Protein AF-A0A317Z4E7-F1 (afdb_monomer_lite)

Foldseek 3Di:
DVVLVVLQVVLCVVQVVVLVVLVVVLVVVLVVLVCVLCVLVVVLVVVVVVCVVVVVDPVVVSVVSVVVSVVVSLCSQLQPNQLLVVLSVQLSVCCSPVVDRRDPVSSCVCVDPPNRVVSSVVSVVVVVVVVVVVVVVVVVVVVVVVVCCVVVPD

Sequence (154 aa):
MFTFTKLFWHNTQNQKARLFGIAFIGFAILLLLTILAMSPYNLLLQVWQMSMLTGQQNLTTLILMMVGAILLTIFLFAMLIFPFFVGVISAIHHSILNTTKARWKDLFRAFKKGVWGKTVILGILTLLFIVVTAIIYALVNAGMTFLIQQIFNW

Structure (mmCIF, N/CA/C/O backbone):
data_AF-A0A317Z4E7-F1
#
_entry.id   AF-A0A317Z4E7-F1
#
loop_
_atom_site.group_PDB
_atom_site.id
_atom_site.type_symbol
_atom_site.label_atom_id
_atom_site.label_alt_id
_atom_site.label_comp_id
_atom_site.label_asym_id
_atom_site.label_entity_id
_atom_site.label_seq_id
_atom_site.pdbx_PDB_ins_code
_atom_site.Cartn_x
_atom_site.Cartn_y
_atom_site.Cartn_z
_atom_site.occupancy
_atom_site.B_iso_or_equiv
_atom_site.auth_seq_id
_atom_site.auth_comp_id
_atom_site.auth_asym_id
_atom_site.auth_atom_id
_atom_site.pdbx_PDB_model_num
ATOM 1 N N . MET A 1 1 ? -3.468 -13.989 26.142 1.00 51.12 1 MET A N 1
ATOM 2 C CA . MET A 1 1 ? -4.271 -14.172 24.907 1.00 51.12 1 MET A CA 1
ATOM 3 C C . MET A 1 1 ? -5.733 -14.514 25.206 1.00 51.12 1 MET A C 1
ATOM 5 O O . MET A 1 1 ? -6.594 -13.798 24.720 1.00 51.12 1 MET A O 1
ATOM 9 N N . PHE A 1 2 ? -6.035 -15.499 26.062 1.00 59.84 2 PHE A N 1
ATOM 10 C CA . PHE A 1 2 ? -7.416 -15.912 26.393 1.00 59.84 2 PHE A CA 1
ATOM 11 C C . PHE A 1 2 ? -8.343 -14.815 26.946 1.00 59.84 2 PHE A C 1
ATOM 13 O O . PHE A 1 2 ? -9.538 -14.820 26.658 1.00 59.84 2 PHE A O 1
ATOM 20 N N . THR A 1 3 ? -7.817 -13.842 27.692 1.00 64.19 3 THR A N 1
ATOM 21 C CA . THR A 1 3 ? -8.587 -12.692 28.198 1.00 64.19 3 THR A CA 1
ATOM 22 C C . THR A 1 3 ? -9.126 -11.820 27.070 1.00 64.19 3 THR A C 1
ATOM 24 O O . THR A 1 3 ? -10.283 -11.417 27.114 1.00 64.19 3 THR A O 1
ATOM 27 N N . PHE A 1 4 ? -8.321 -11.584 26.032 1.00 62.06 4 PHE A N 1
ATOM 28 C CA . PHE A 1 4 ? -8.710 -10.776 24.877 1.00 62.06 4 PHE A CA 1
ATOM 29 C C . PHE A 1 4 ? -9.760 -11.490 24.029 1.00 62.06 4 PHE A C 1
ATOM 31 O O . PHE A 1 4 ? -10.743 -10.877 23.638 1.00 62.06 4 PHE A O 1
ATOM 38 N N . THR A 1 5 ? -9.602 -12.797 23.805 1.00 68.38 5 THR A N 1
ATOM 39 C CA . THR A 1 5 ? -10.571 -13.610 23.056 1.00 68.38 5 THR A CA 1
ATOM 40 C C . THR A 1 5 ? -11.910 -13.706 23.787 1.00 68.38 5 THR A C 1
ATOM 42 O O . THR A 1 5 ? -12.967 -13.597 23.168 1.00 68.38 5 THR A O 1
ATOM 45 N N . LYS A 1 6 ? -11.881 -13.842 25.120 1.00 69.88 6 LYS A N 1
ATOM 46 C CA . LYS A 1 6 ? -13.084 -13.870 25.962 1.00 69.88 6 LYS A CA 1
ATOM 47 C C . LYS A 1 6 ? -13.791 -12.510 25.993 1.00 69.88 6 LYS A C 1
ATOM 49 O O . LYS A 1 6 ? -15.004 -12.460 25.809 1.00 69.88 6 LYS A O 1
ATOM 54 N N . LEU A 1 7 ? -13.040 -11.417 26.159 1.00 64.19 7 LEU A N 1
ATOM 55 C CA . LEU A 1 7 ? -13.557 -10.043 26.083 1.00 64.19 7 LEU A CA 1
ATOM 56 C C . LEU A 1 7 ? -14.118 -9.726 24.696 1.00 64.19 7 LEU A C 1
ATOM 58 O O . LEU A 1 7 ? -15.206 -9.170 24.590 1.00 64.19 7 LEU A O 1
ATOM 62 N N . PHE A 1 8 ? -13.417 -10.137 23.639 1.00 68.12 8 PHE A N 1
ATOM 63 C CA . PHE A 1 8 ? -13.872 -10.008 22.262 1.00 68.12 8 PHE A CA 1
ATOM 64 C C . PHE A 1 8 ? -15.214 -10.699 22.076 1.00 68.12 8 PHE A C 1
ATOM 66 O O . PHE A 1 8 ? -16.156 -10.046 21.649 1.00 68.12 8 PHE A O 1
ATOM 73 N N . TRP A 1 9 ? -15.341 -11.973 22.449 1.00 67.56 9 TRP A N 1
ATOM 74 C CA . TRP A 1 9 ? -16.579 -12.733 22.273 1.00 67.56 9 TRP A CA 1
ATOM 75 C C . TRP A 1 9 ? -17.760 -12.129 23.042 1.00 67.56 9 TRP A C 1
ATOM 77 O O . TRP A 1 9 ? -18.849 -11.973 22.491 1.00 67.56 9 TRP A O 1
ATOM 87 N N . HIS A 1 10 ? -17.530 -11.732 24.295 1.00 68.56 10 HIS A N 1
ATOM 88 C CA . HIS A 1 10 ? -18.578 -11.194 25.159 1.00 68.56 10 HIS A CA 1
ATOM 89 C C . HIS A 1 10 ? -19.036 -9.792 24.719 1.00 68.56 10 HIS A C 1
ATOM 91 O O . HIS A 1 10 ? -20.234 -9.530 24.611 1.00 68.56 10 HIS A O 1
ATOM 97 N N . ASN A 1 11 ? -18.097 -8.903 24.375 1.00 67.56 11 ASN A N 1
ATOM 98 C CA . ASN A 1 11 ? -18.419 -7.530 23.977 1.00 67.56 11 ASN A CA 1
ATOM 99 C C . ASN A 1 11 ? -18.881 -7.419 22.519 1.00 67.56 11 ASN A C 1
ATOM 101 O O . ASN A 1 11 ? -19.730 -6.578 22.210 1.00 67.56 11 ASN A O 1
ATOM 105 N N . THR A 1 12 ? -18.385 -8.275 21.617 1.00 62.12 12 THR A N 1
ATOM 106 C CA . THR A 1 12 ? -18.899 -8.317 20.240 1.00 62.12 12 THR A CA 1
ATOM 107 C C . THR A 1 12 ? -20.329 -8.826 20.203 1.00 62.12 12 THR A C 1
ATOM 109 O O . THR A 1 12 ? -21.100 -8.278 19.424 1.00 62.12 12 THR A O 1
ATOM 112 N N . GLN A 1 13 ? -20.731 -9.783 21.054 1.00 63.69 13 GLN A N 1
ATOM 113 C CA . GLN A 1 13 ? -22.100 -10.316 21.073 1.00 63.69 13 GLN A CA 1
ATOM 114 C C . GLN A 1 13 ? -23.180 -9.239 21.218 1.00 63.69 13 GLN A C 1
ATOM 116 O O . GLN A 1 13 ? -24.149 -9.257 20.460 1.00 63.69 13 GLN A O 1
ATOM 121 N N . ASN A 1 14 ? -22.971 -8.255 22.091 1.00 67.06 14 ASN A N 1
ATOM 122 C CA . ASN A 1 14 ? -23.933 -7.173 22.318 1.00 67.06 14 ASN A CA 1
ATOM 123 C C . ASN A 1 14 ? -23.859 -6.037 21.281 1.00 67.06 14 ASN A C 1
ATOM 125 O O . ASN A 1 14 ? -24.733 -5.172 21.252 1.00 67.06 14 ASN A O 1
ATOM 129 N N . GLN A 1 15 ? -22.830 -6.006 20.426 1.00 68.31 15 GLN A N 1
ATOM 130 C CA . GLN A 1 15 ? -22.609 -4.928 19.451 1.00 68.31 15 GLN A CA 1
ATOM 131 C C . GLN A 1 15 ? -22.380 -5.424 18.011 1.00 68.31 15 GLN A C 1
ATOM 133 O O . GLN A 1 15 ? -21.968 -4.630 17.160 1.00 68.31 15 GLN A O 1
ATOM 138 N N . LYS A 1 16 ? -22.693 -6.699 17.711 1.00 70.75 16 LYS A N 1
ATOM 139 C CA . LYS A 1 16 ? -22.406 -7.363 16.422 1.00 70.75 16 LYS A CA 1
ATOM 140 C C . LYS A 1 16 ? -22.830 -6.519 15.224 1.00 70.75 16 LYS A C 1
ATOM 142 O O . LYS A 1 16 ? -22.011 -6.249 14.358 1.00 70.75 16 LYS A O 1
ATOM 147 N N . ALA A 1 17 ? -24.074 -6.038 15.213 1.00 71.62 17 ALA A N 1
ATOM 148 C CA . ALA A 1 17 ? -24.619 -5.278 14.088 1.00 71.62 17 ALA A CA 1
ATOM 149 C C . ALA A 1 17 ? -23.888 -3.944 13.840 1.00 71.62 17 ALA A C 1
ATOM 151 O O . ALA A 1 17 ? -23.656 -3.566 12.695 1.00 71.62 17 ALA A O 1
ATOM 152 N N . ARG A 1 18 ? -23.479 -3.231 14.900 1.00 71.75 18 ARG A N 1
ATOM 153 C CA . ARG A 1 18 ? -22.761 -1.951 14.761 1.00 71.75 18 ARG A CA 1
ATOM 154 C C . ARG A 1 18 ? -21.309 -2.145 14.351 1.00 71.75 18 ARG A C 1
ATOM 156 O O . ARG A 1 18 ? -20.823 -1.396 13.513 1.00 71.75 18 ARG A O 1
ATOM 163 N N . LEU A 1 19 ? -20.636 -3.145 14.918 1.00 75.69 19 LEU A N 1
ATOM 164 C CA . LEU A 1 19 ? -19.270 -3.498 14.530 1.00 75.69 19 LEU A CA 1
ATOM 165 C C . LEU A 1 19 ? -19.216 -3.979 13.084 1.00 75.69 19 LEU A C 1
ATOM 167 O O . LEU A 1 19 ? -18.353 -3.540 12.329 1.00 75.69 19 LEU A O 1
ATOM 171 N N . PHE A 1 20 ? -20.185 -4.805 12.688 1.00 77.94 20 PHE A N 1
ATOM 172 C CA . PHE A 1 20 ? -20.340 -5.246 11.311 1.00 77.94 20 PHE A CA 1
ATOM 173 C C . PHE A 1 20 ? -20.612 -4.065 10.376 1.00 77.94 20 PHE A C 1
ATOM 175 O O . PHE A 1 20 ? -19.952 -3.944 9.353 1.00 77.94 20 PHE A O 1
ATOM 182 N N . GLY A 1 21 ? -21.499 -3.137 10.753 1.00 79.19 21 GLY A N 1
ATOM 183 C CA . GLY A 1 21 ? -21.753 -1.923 9.975 1.00 79.19 21 GLY A CA 1
ATOM 184 C C . GLY A 1 21 ? -20.506 -1.053 9.790 1.00 79.19 21 GLY A C 1
ATOM 185 O O . GLY A 1 21 ? -20.229 -0.609 8.679 1.00 79.19 21 GLY A O 1
ATOM 186 N N . ILE A 1 22 ? -19.724 -0.832 10.852 1.00 79.00 22 ILE A N 1
ATOM 187 C CA . ILE A 1 22 ? -18.479 -0.047 10.791 1.00 79.00 22 ILE A CA 1
ATOM 188 C C . ILE A 1 22 ? -17.433 -0.739 9.916 1.00 79.00 22 ILE A C 1
ATOM 190 O O . ILE A 1 22 ? -16.791 -0.072 9.108 1.00 79.00 22 ILE A O 1
ATOM 194 N N . ALA A 1 23 ? -17.281 -2.058 10.040 1.00 81.50 23 ALA A N 1
ATOM 195 C CA . ALA A 1 23 ? -16.372 -2.829 9.201 1.00 81.50 23 ALA A CA 1
ATOM 196 C C . ALA A 1 23 ? -16.816 -2.824 7.731 1.00 81.50 23 ALA A C 1
ATOM 198 O O . ALA A 1 23 ? -15.986 -2.632 6.852 1.00 81.50 23 ALA A O 1
ATOM 199 N N . PHE A 1 24 ? -18.115 -2.968 7.463 1.00 83.50 24 PHE A N 1
ATOM 200 C CA . PHE A 1 24 ? -18.665 -2.994 6.110 1.00 83.50 24 PHE A CA 1
ATOM 201 C C . PHE A 1 24 ? -18.547 -1.638 5.410 1.00 83.50 24 PHE A C 1
ATOM 203 O O . PHE A 1 24 ? -18.076 -1.562 4.281 1.00 83.50 24 PHE A O 1
ATOM 210 N N . ILE A 1 25 ? -18.903 -0.548 6.092 1.00 84.38 25 ILE A N 1
ATOM 211 C CA . ILE A 1 25 ? -18.735 0.809 5.553 1.00 84.38 25 ILE A CA 1
ATOM 212 C C . ILE A 1 25 ? -17.250 1.152 5.423 1.00 84.38 25 ILE A C 1
ATOM 214 O O . ILE A 1 25 ? -16.841 1.732 4.421 1.00 84.38 25 ILE A O 1
ATOM 218 N N . GLY A 1 26 ? -16.432 0.753 6.400 1.00 84.06 26 GLY A N 1
ATOM 219 C CA . GLY A 1 26 ? -14.983 0.897 6.329 1.00 84.06 26 GLY A CA 1
ATOM 220 C C . GLY A 1 26 ? -14.399 0.191 5.106 1.00 84.06 26 GLY A C 1
ATOM 221 O O . GLY A 1 26 ? -13.628 0.787 4.360 1.00 84.06 26 GLY A O 1
ATOM 222 N N . PHE A 1 27 ? -14.832 -1.045 4.860 1.00 86.19 27 PHE A N 1
ATOM 223 C CA . PHE A 1 27 ? -14.471 -1.826 3.683 1.00 86.19 27 PHE A CA 1
ATOM 224 C C . PHE A 1 27 ? -14.939 -1.160 2.387 1.00 86.19 27 PHE A C 1
ATOM 226 O O . PHE A 1 27 ? -14.137 -1.011 1.475 1.00 86.19 27 PHE A O 1
ATOM 233 N N . ALA A 1 28 ? -16.191 -0.702 2.311 1.00 87.94 28 ALA A N 1
ATOM 234 C CA . ALA A 1 28 ? -16.720 -0.027 1.127 1.00 87.94 28 ALA A CA 1
ATOM 235 C C . ALA A 1 28 ? -15.922 1.242 0.782 1.00 87.94 28 ALA A C 1
ATOM 237 O O . ALA A 1 28 ? -15.577 1.459 -0.378 1.00 87.94 28 ALA A O 1
ATOM 238 N N . ILE A 1 29 ? -15.570 2.055 1.783 1.00 88.12 29 ILE A N 1
ATOM 239 C CA . ILE A 1 29 ? -14.760 3.263 1.580 1.00 88.12 29 ILE A CA 1
ATOM 240 C C . ILE A 1 29 ? -13.341 2.899 1.134 1.00 88.12 29 ILE A C 1
ATOM 242 O O . ILE A 1 29 ? -12.832 3.492 0.186 1.00 88.12 29 ILE A O 1
ATOM 246 N N . LEU A 1 30 ? -12.707 1.908 1.768 1.00 87.50 30 LEU A N 1
ATOM 247 C CA . LEU A 1 30 ? -11.383 1.434 1.356 1.00 87.50 30 LEU A CA 1
ATOM 248 C C . LEU A 1 30 ? -11.403 0.882 -0.073 1.00 87.50 30 LEU A C 1
ATOM 250 O O . LEU A 1 30 ? -10.509 1.192 -0.855 1.00 87.50 30 LEU A O 1
ATOM 254 N N . LEU A 1 31 ? -12.436 0.126 -0.440 1.00 87.69 31 LEU A N 1
ATOM 255 C CA . LEU A 1 31 ? -12.625 -0.402 -1.787 1.00 87.69 31 LEU A CA 1
ATOM 256 C C . LEU A 1 31 ? -12.739 0.736 -2.809 1.00 87.69 31 LEU A C 1
ATOM 258 O O . LEU A 1 31 ? -12.012 0.731 -3.799 1.00 87.69 31 LEU A O 1
ATOM 262 N N . LEU A 1 32 ? -13.564 1.753 -2.540 1.00 89.50 32 LEU A N 1
ATOM 263 C CA . LEU A 1 32 ? -13.683 2.931 -3.405 1.00 89.50 32 LEU A CA 1
ATOM 264 C C . LEU A 1 32 ? -12.354 3.682 -3.548 1.00 89.50 32 LEU A C 1
ATOM 266 O O . LEU A 1 32 ? -11.962 4.017 -4.663 1.00 89.50 32 LEU A O 1
ATOM 270 N N . LEU A 1 33 ? -11.628 3.902 -2.449 1.00 87.50 33 LEU A N 1
ATOM 271 C CA . LEU A 1 33 ? -10.315 4.553 -2.490 1.00 87.50 33 LEU A CA 1
ATOM 272 C C . LEU A 1 33 ? -9.291 3.737 -3.290 1.00 87.50 33 LEU A C 1
ATOM 274 O O . LEU A 1 33 ? -8.463 4.312 -3.992 1.00 87.50 33 LEU A O 1
ATOM 278 N N . THR A 1 34 ? -9.369 2.407 -3.223 1.00 85.50 34 THR A N 1
ATOM 279 C CA . THR A 1 34 ? -8.486 1.509 -3.978 1.00 85.50 34 THR A CA 1
ATOM 280 C C . THR A 1 34 ? -8.810 1.551 -5.471 1.00 85.50 34 THR A C 1
ATOM 282 O O . THR A 1 34 ? -7.901 1.663 -6.288 1.00 85.50 34 THR A O 1
ATOM 285 N N . ILE A 1 35 ? -10.095 1.545 -5.844 1.00 87.56 35 ILE A N 1
ATOM 286 C CA . ILE A 1 35 ? -10.529 1.719 -7.240 1.00 87.56 35 ILE A CA 1
ATOM 287 C C . ILE A 1 35 ? -10.052 3.069 -7.781 1.00 87.56 35 ILE A C 1
ATOM 289 O O . ILE A 1 35 ? -9.487 3.129 -8.872 1.00 87.56 35 ILE A O 1
ATOM 293 N N . LEU A 1 36 ? -10.225 4.146 -7.010 1.00 87.00 36 LEU A N 1
ATOM 294 C CA . LEU A 1 36 ? -9.756 5.478 -7.394 1.00 87.00 36 LEU A CA 1
ATOM 295 C C . LEU A 1 36 ? -8.238 5.504 -7.597 1.00 87.00 36 LEU A C 1
ATOM 297 O O . LEU A 1 36 ? -7.771 6.037 -8.603 1.00 87.00 36 LEU A O 1
ATOM 301 N N . ALA A 1 37 ? -7.473 4.875 -6.703 1.00 85.50 37 ALA A N 1
ATOM 302 C CA . ALA A 1 37 ? -6.021 4.779 -6.819 1.00 85.50 37 ALA A CA 1
ATOM 303 C C . ALA A 1 37 ? -5.554 3.953 -8.036 1.00 85.50 37 ALA A C 1
ATOM 305 O O . ALA A 1 37 ? -4.484 4.233 -8.576 1.00 85.50 37 ALA A O 1
ATOM 306 N N . MET A 1 38 ? -6.355 2.978 -8.485 1.00 85.94 38 MET A N 1
ATOM 307 C CA . MET A 1 38 ? -6.071 2.141 -9.660 1.00 85.94 38 MET A CA 1
ATOM 308 C C . MET A 1 38 ? -6.562 2.740 -10.985 1.00 85.94 38 MET A C 1
ATOM 310 O O . MET A 1 38 ? -6.052 2.385 -12.047 1.00 85.94 38 MET A O 1
ATOM 314 N N . SER A 1 39 ? -7.522 3.667 -10.942 1.00 86.19 39 SER A N 1
ATOM 315 C CA . SER A 1 39 ? -8.077 4.318 -12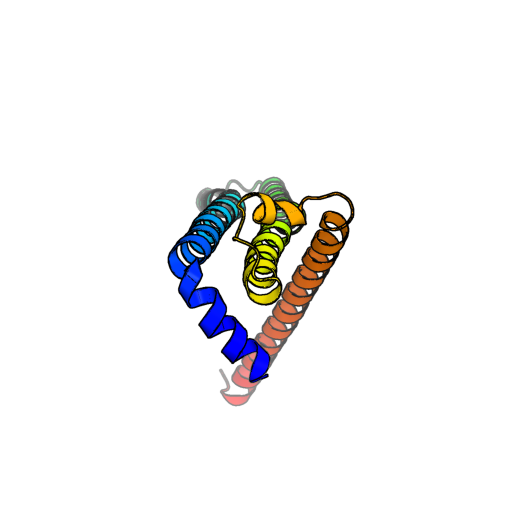.134 1.00 86.19 39 SER A CA 1
ATOM 316 C C . SER A 1 39 ? -7.032 4.904 -13.103 1.00 86.19 39 SER A C 1
ATOM 318 O O . SER A 1 39 ? -7.159 4.626 -14.301 1.00 86.19 39 SER A O 1
ATOM 320 N N . PRO A 1 40 ? -5.967 5.616 -12.664 1.00 84.38 40 PRO A N 1
ATOM 321 C CA . PRO A 1 40 ? -4.969 6.132 -13.597 1.00 84.38 40 PRO A CA 1
ATOM 322 C C . PRO A 1 40 ? -4.181 5.020 -14.299 1.00 84.38 40 PRO A C 1
ATOM 324 O O . PRO A 1 40 ? -3.844 5.177 -15.468 1.00 84.38 40 PRO A O 1
ATOM 327 N N . TYR A 1 41 ? -3.927 3.877 -13.651 1.00 84.25 41 TYR A N 1
ATOM 328 C CA . TYR A 1 41 ? -3.178 2.782 -14.280 1.00 84.25 41 TYR A CA 1
ATOM 329 C C . TYR A 1 41 ? -3.944 2.130 -15.421 1.00 84.25 41 TYR A C 1
ATOM 331 O O . TYR A 1 41 ? -3.348 1.831 -16.448 1.00 84.25 41 TYR A O 1
ATOM 339 N N . ASN A 1 42 ? -5.257 1.943 -15.277 1.00 85.06 42 ASN A N 1
ATOM 340 C CA . ASN A 1 42 ? -6.068 1.367 -16.350 1.00 85.06 42 ASN A CA 1
ATOM 341 C C . ASN A 1 42 ? -6.049 2.250 -17.602 1.00 85.06 42 ASN A C 1
ATOM 343 O O . ASN A 1 42 ? -5.886 1.744 -18.710 1.00 85.06 42 ASN A O 1
ATOM 347 N N . LEU A 1 43 ? -6.159 3.569 -17.420 1.00 84.75 43 LEU A N 1
ATOM 348 C CA . LEU A 1 43 ? -6.059 4.526 -18.520 1.00 84.75 43 LEU A CA 1
ATOM 349 C C . LEU A 1 43 ? -4.657 4.519 -19.133 1.00 84.75 43 LEU A C 1
ATOM 351 O O . LEU A 1 43 ? -4.519 4.466 -20.351 1.00 84.75 43 LEU A O 1
ATOM 355 N N . LEU A 1 44 ? -3.610 4.511 -18.308 1.00 84.75 44 LEU A N 1
ATOM 356 C CA . LEU A 1 44 ? -2.238 4.516 -18.805 1.00 84.75 44 LEU A CA 1
ATOM 357 C C . LEU A 1 44 ? -1.873 3.236 -19.542 1.00 84.75 44 LEU A C 1
ATOM 359 O O . LEU A 1 44 ? -1.249 3.325 -20.591 1.00 84.75 44 LEU A O 1
ATOM 363 N N . LEU A 1 45 ? -2.299 2.069 -19.064 1.00 85.44 45 LEU A N 1
ATOM 364 C CA . LEU A 1 45 ? -2.088 0.804 -19.766 1.00 85.44 45 LEU A CA 1
ATOM 365 C C . LEU A 1 45 ? -2.738 0.815 -21.154 1.00 85.44 45 LEU A C 1
ATOM 367 O O . LEU A 1 45 ? -2.118 0.355 -22.109 1.00 85.44 45 LEU A O 1
ATOM 371 N N . GLN A 1 46 ? -3.937 1.389 -21.292 1.00 84.88 46 GLN A N 1
ATOM 372 C CA . GLN A 1 46 ? -4.583 1.549 -22.598 1.00 84.88 46 GLN A CA 1
ATOM 373 C C . GLN A 1 46 ? -3.799 2.500 -23.510 1.00 84.88 46 GLN A C 1
ATOM 375 O O . GLN A 1 46 ? -3.565 2.179 -24.672 1.00 84.88 46 GLN A O 1
ATOM 380 N N . VAL A 1 47 ? -3.336 3.642 -22.991 1.00 84.44 47 VAL A N 1
ATOM 381 C CA . VAL A 1 47 ? -2.523 4.594 -23.769 1.00 84.44 47 VAL A CA 1
ATOM 382 C C . VAL A 1 47 ? -1.184 3.965 -24.179 1.00 84.44 47 VAL A C 1
ATOM 384 O O . VAL A 1 47 ? -0.752 4.139 -25.316 1.00 84.44 47 VAL A O 1
ATOM 387 N N . TRP A 1 48 ? -0.567 3.163 -23.308 1.00 82.81 48 TRP A N 1
ATOM 388 C CA . TRP A 1 48 ? 0.631 2.382 -23.619 1.00 82.81 48 TRP A CA 1
ATOM 389 C C . TRP A 1 48 ? 0.378 1.374 -24.740 1.00 82.81 48 TRP A C 1
ATOM 391 O O . TRP A 1 48 ? 1.123 1.358 -25.718 1.00 82.81 48 TRP A O 1
ATOM 401 N N . GLN A 1 49 ? -0.691 0.582 -24.650 1.00 84.50 49 GLN A N 1
ATOM 402 C CA . GLN A 1 49 ? -1.066 -0.368 -25.701 1.00 84.50 49 GLN A CA 1
ATOM 403 C C . GLN A 1 49 ? -1.289 0.340 -27.040 1.00 84.50 49 GLN A C 1
ATOM 405 O O . GLN A 1 49 ? -0.722 -0.065 -28.050 1.00 84.50 49 GLN A O 1
ATOM 410 N N . MET A 1 50 ? -2.035 1.446 -27.040 1.00 84.19 50 MET A N 1
ATOM 411 C CA . MET A 1 50 ? -2.275 2.235 -28.247 1.00 84.19 50 MET A CA 1
ATOM 412 C C . MET A 1 50 ? -0.981 2.808 -28.827 1.00 84.19 50 MET A C 1
ATOM 414 O O . MET A 1 50 ? -0.778 2.728 -30.033 1.00 84.19 50 MET A O 1
ATOM 418 N N . SER A 1 51 ? -0.076 3.318 -27.989 1.00 82.38 51 SER A N 1
ATOM 419 C CA . SER A 1 51 ? 1.206 3.871 -28.445 1.00 82.38 51 SER A CA 1
ATOM 420 C C . SER A 1 51 ? 2.129 2.828 -29.084 1.00 82.38 51 SER A C 1
ATOM 422 O O . SER A 1 51 ? 2.833 3.134 -30.045 1.00 82.38 51 SER A O 1
ATOM 424 N N . MET A 1 52 ? 2.088 1.585 -28.593 1.00 80.94 52 MET A N 1
ATOM 425 C CA . MET A 1 52 ? 2.838 0.466 -29.166 1.00 80.94 52 MET A CA 1
ATOM 426 C C . MET A 1 52 ? 2.253 0.023 -30.512 1.00 80.94 52 MET A C 1
ATOM 428 O O . MET A 1 52 ? 3.002 -0.343 -31.412 1.00 80.94 52 MET A O 1
ATOM 432 N N . LEU A 1 53 ? 0.925 0.079 -30.664 1.00 83.00 53 LEU A N 1
ATOM 433 C CA . LEU A 1 53 ? 0.224 -0.330 -31.884 1.00 83.00 53 LEU A CA 1
ATOM 434 C C . L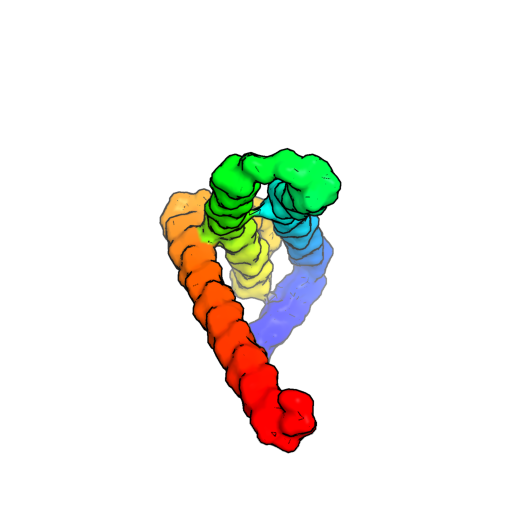EU A 1 53 ? 0.301 0.713 -33.007 1.00 83.00 53 LEU A C 1
ATOM 436 O O . LEU A 1 53 ? 0.378 0.342 -34.175 1.00 83.00 53 LEU A O 1
ATOM 440 N N . THR A 1 54 ? 0.274 2.008 -32.684 1.00 81.19 54 THR A N 1
ATOM 441 C CA . THR A 1 54 ? 0.273 3.090 -33.687 1.00 81.19 54 THR A CA 1
ATOM 442 C C . THR A 1 54 ? 1.670 3.586 -34.054 1.00 81.19 54 THR A C 1
ATOM 444 O O . THR A 1 54 ? 1.807 4.397 -34.968 1.00 81.19 54 THR A O 1
ATOM 447 N N . GLY A 1 55 ? 2.713 3.144 -33.341 1.00 72.81 55 GLY A N 1
ATOM 448 C CA . GLY A 1 55 ? 4.096 3.582 -33.556 1.00 72.81 55 GLY A CA 1
ATOM 449 C C . GLY A 1 55 ? 4.342 5.062 -33.236 1.00 72.81 55 GLY A C 1
ATOM 450 O O . GLY A 1 55 ? 5.440 5.568 -33.470 1.00 72.81 55 GLY A O 1
ATOM 451 N N . GLN A 1 56 ? 3.347 5.771 -32.692 1.00 66.56 56 GLN A N 1
ATOM 452 C CA . GLN A 1 56 ? 3.437 7.187 -32.355 1.00 66.56 56 GLN A CA 1
ATOM 453 C C . GLN A 1 56 ? 4.198 7.333 -31.028 1.00 66.56 56 GLN A C 1
ATOM 455 O O . GLN A 1 56 ? 3.630 7.434 -29.940 1.00 66.56 56 GLN A O 1
ATOM 460 N N . GLN A 1 57 ? 5.525 7.265 -31.130 1.00 61.91 57 GLN A N 1
ATOM 461 C CA . GLN A 1 57 ? 6.446 7.282 -30.001 1.00 61.91 57 GLN A CA 1
ATOM 462 C C . GLN A 1 57 ? 6.575 8.683 -29.402 1.00 61.91 57 GLN A C 1
ATOM 464 O O . GLN A 1 57 ? 7.470 9.445 -29.754 1.00 61.91 57 GLN A O 1
ATOM 469 N N . ASN A 1 58 ? 5.732 9.001 -28.423 1.00 72.50 58 ASN A N 1
ATOM 470 C CA . ASN A 1 58 ? 6.069 10.028 -27.438 1.00 72.50 58 ASN A CA 1
ATOM 471 C C . ASN A 1 58 ? 6.369 9.363 -26.090 1.00 72.50 58 ASN A C 1
ATOM 473 O O . ASN A 1 58 ? 5.657 9.524 -25.096 1.00 72.50 58 ASN A O 1
ATOM 477 N N . LEU A 1 59 ? 7.434 8.550 -26.095 1.00 74.88 59 LEU A N 1
ATOM 478 C CA . LEU A 1 59 ? 7.880 7.752 -24.948 1.00 74.88 59 LEU A CA 1
ATOM 479 C C . LEU A 1 59 ? 8.127 8.626 -23.712 1.00 74.88 59 LEU A C 1
ATOM 481 O O . LEU A 1 59 ? 7.785 8.231 -22.602 1.00 74.88 59 LEU A O 1
ATOM 485 N N . THR A 1 60 ? 8.633 9.845 -23.902 1.00 79.88 60 THR A N 1
ATOM 486 C CA . THR A 1 60 ? 8.863 10.807 -22.817 1.00 79.88 60 THR A CA 1
ATOM 487 C C . THR A 1 60 ? 7.572 11.157 -22.075 1.00 79.88 60 THR A C 1
ATOM 489 O O . THR A 1 60 ? 7.542 11.142 -20.845 1.00 79.88 60 THR A O 1
ATOM 492 N N . THR A 1 61 ? 6.482 11.426 -22.800 1.00 81.44 61 THR A N 1
ATOM 493 C CA . THR A 1 61 ? 5.180 11.746 -22.198 1.00 81.44 61 THR A CA 1
ATOM 494 C C . THR A 1 61 ? 4.593 10.537 -21.475 1.00 81.44 61 THR A C 1
ATOM 496 O O . THR A 1 61 ? 4.110 10.674 -20.355 1.00 81.44 61 THR A O 1
ATOM 499 N N . LEU A 1 62 ? 4.695 9.343 -22.064 1.00 81.81 62 LEU A N 1
ATOM 500 C CA . LEU A 1 62 ? 4.231 8.092 -21.453 1.00 81.81 62 LEU A CA 1
ATOM 501 C C . LEU A 1 62 ? 4.953 7.777 -20.140 1.00 81.81 62 LEU A C 1
ATOM 503 O O . LEU A 1 62 ? 4.314 7.420 -19.148 1.00 81.81 62 LEU A O 1
ATOM 507 N N . ILE A 1 63 ? 6.277 7.943 -20.118 1.00 83.31 63 ILE A N 1
ATOM 508 C CA . ILE A 1 63 ? 7.093 7.748 -18.916 1.00 83.31 63 ILE A CA 1
ATOM 509 C C . ILE A 1 63 ? 6.707 8.775 -17.847 1.00 83.31 63 ILE A C 1
ATOM 511 O O . ILE A 1 63 ? 6.467 8.393 -16.702 1.00 83.31 63 ILE A O 1
ATOM 515 N N . LEU A 1 64 ? 6.577 10.058 -18.205 1.00 85.69 64 LEU A N 1
ATOM 516 C CA . LEU A 1 64 ? 6.157 11.107 -17.267 1.00 85.69 64 LEU A CA 1
ATOM 517 C C . LEU A 1 64 ? 4.775 10.831 -16.668 1.00 85.69 64 LEU A C 1
ATOM 519 O O . LEU A 1 64 ? 4.588 10.979 -15.461 1.00 85.69 64 LEU A O 1
ATOM 523 N N . MET A 1 65 ? 3.817 10.389 -17.484 1.00 85.50 65 MET A N 1
ATOM 524 C CA . MET A 1 65 ? 2.480 10.043 -17.010 1.00 85.50 65 MET A CA 1
ATOM 525 C C . MET A 1 65 ? 2.496 8.828 -16.069 1.00 85.50 65 MET A C 1
ATOM 527 O O . MET A 1 65 ? 1.802 8.844 -15.053 1.00 85.50 65 MET A O 1
ATOM 531 N N . MET A 1 66 ? 3.323 7.813 -16.346 1.00 84.88 66 MET A N 1
ATOM 532 C CA . MET A 1 66 ? 3.513 6.663 -15.450 1.00 84.88 66 MET A CA 1
ATOM 533 C C . MET A 1 66 ? 4.129 7.067 -14.113 1.00 84.88 66 MET A C 1
ATOM 535 O O . MET A 1 66 ? 3.627 6.669 -13.063 1.00 84.88 66 MET A O 1
ATOM 539 N N . VAL A 1 67 ? 5.177 7.893 -14.132 1.00 86.38 67 VAL A N 1
ATOM 540 C CA . VAL A 1 67 ? 5.791 8.422 -12.906 1.00 86.38 67 VAL A CA 1
ATOM 541 C C . VAL A 1 67 ? 4.770 9.236 -12.109 1.00 86.38 67 VAL A C 1
ATOM 543 O O . VAL A 1 67 ? 4.647 9.051 -10.898 1.00 86.38 67 VAL A O 1
ATOM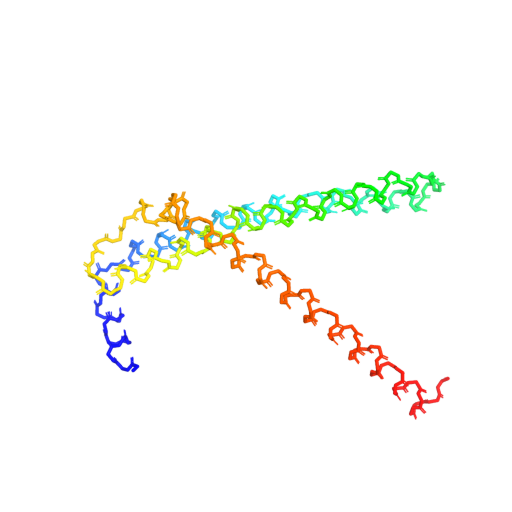 546 N N . GLY A 1 68 ? 3.987 10.084 -12.782 1.00 85.25 68 GLY A N 1
ATOM 547 C CA . GLY A 1 68 ? 2.914 10.859 -12.164 1.00 85.25 68 GLY A CA 1
ATOM 548 C C . GLY A 1 68 ? 1.851 9.982 -11.499 1.00 85.25 68 GLY A C 1
ATOM 549 O O . GLY A 1 68 ? 1.478 10.239 -10.355 1.00 85.25 68 GLY A O 1
ATOM 550 N N . ALA A 1 69 ? 1.407 8.914 -12.167 1.00 86.56 69 ALA A N 1
ATOM 551 C CA . ALA A 1 69 ? 0.454 7.968 -11.592 1.00 86.56 69 ALA A CA 1
ATOM 552 C C . ALA A 1 69 ? 1.025 7.240 -10.374 1.00 86.56 69 ALA A C 1
ATOM 554 O O . ALA A 1 69 ? 0.356 7.188 -9.347 1.00 86.56 69 ALA A O 1
ATOM 555 N N . ILE A 1 70 ? 2.272 6.763 -10.441 1.00 86.38 70 ILE A N 1
ATOM 556 C CA . ILE A 1 70 ? 2.947 6.103 -9.313 1.00 86.38 70 ILE A CA 1
ATOM 557 C C . ILE A 1 70 ? 3.028 7.031 -8.102 1.00 86.38 70 ILE A C 1
ATOM 559 O O . ILE A 1 70 ? 2.643 6.642 -6.997 1.00 86.38 70 ILE A O 1
ATOM 563 N N . LEU A 1 71 ? 3.471 8.273 -8.305 1.00 86.00 71 LEU A N 1
ATOM 564 C CA . LEU A 1 71 ? 3.542 9.267 -7.237 1.00 86.00 71 LEU A CA 1
ATOM 565 C C . LEU A 1 71 ? 2.163 9.554 -6.641 1.00 86.00 71 LEU A C 1
ATOM 567 O O . LEU A 1 71 ? 2.023 9.591 -5.419 1.00 86.00 71 LEU A O 1
ATOM 571 N N . LEU A 1 72 ? 1.137 9.698 -7.480 1.00 86.62 72 LEU A N 1
ATOM 572 C CA . LEU A 1 72 ? -0.233 9.936 -7.034 1.00 86.62 72 LEU A CA 1
ATOM 573 C C . LEU A 1 72 ? -0.767 8.759 -6.209 1.00 86.62 72 LEU A C 1
ATOM 575 O O . LEU A 1 72 ? -1.351 8.973 -5.148 1.00 86.62 72 LEU A O 1
ATOM 579 N N . THR A 1 73 ? -0.526 7.519 -6.637 1.00 85.81 73 THR A N 1
ATOM 580 C CA . THR A 1 73 ? -0.912 6.316 -5.887 1.00 85.81 73 THR A CA 1
ATOM 581 C C . THR A 1 73 ? -0.220 6.255 -4.533 1.00 85.81 73 THR A C 1
ATOM 583 O O . THR A 1 73 ? -0.879 5.992 -3.529 1.00 85.81 73 THR A O 1
ATOM 586 N N . ILE A 1 74 ? 1.085 6.534 -4.482 1.00 84.81 74 ILE A N 1
ATOM 587 C CA . ILE A 1 74 ? 1.851 6.591 -3.230 1.00 84.81 74 ILE A CA 1
ATOM 588 C C . ILE A 1 74 ? 1.255 7.645 -2.295 1.00 84.81 74 ILE A C 1
ATOM 590 O O . ILE A 1 74 ? 1.054 7.382 -1.109 1.00 84.81 74 ILE A O 1
ATOM 594 N N . PHE A 1 75 ? 0.920 8.818 -2.832 1.00 84.56 75 PHE A N 1
ATOM 595 C CA . PHE A 1 75 ? 0.352 9.915 -2.059 1.00 84.56 75 PHE A CA 1
ATOM 596 C C . PHE A 1 75 ? -1.035 9.565 -1.506 1.00 84.56 75 PHE A C 1
ATOM 598 O O . PHE A 1 75 ? -1.279 9.718 -0.309 1.00 84.56 75 PHE A O 1
ATOM 605 N N . LEU A 1 76 ? -1.923 9.016 -2.343 1.00 86.50 76 LEU A N 1
ATOM 606 C CA . LEU A 1 76 ? -3.240 8.530 -1.922 1.00 86.50 76 LEU A CA 1
ATOM 607 C C . LEU A 1 76 ? -3.123 7.416 -0.879 1.00 86.50 76 LEU A C 1
ATOM 609 O O . LEU A 1 76 ? -3.862 7.408 0.106 1.00 86.50 76 LEU A O 1
ATOM 613 N N . PHE A 1 77 ? -2.183 6.491 -1.057 1.00 84.25 77 PHE A N 1
ATOM 614 C CA . PHE A 1 77 ? -1.978 5.410 -0.107 1.00 84.25 77 PHE A CA 1
ATOM 615 C C . PHE A 1 77 ? -1.530 5.941 1.257 1.00 84.25 77 PHE A C 1
ATOM 617 O O . PHE A 1 77 ? -2.171 5.658 2.272 1.00 84.25 77 PHE A O 1
ATOM 624 N N . ALA A 1 78 ? -0.469 6.749 1.277 1.00 83.00 78 ALA A N 1
ATOM 625 C CA . ALA A 1 78 ? 0.121 7.260 2.506 1.00 83.00 78 ALA A CA 1
ATOM 626 C C . ALA A 1 78 ? -0.809 8.234 3.245 1.00 83.00 78 ALA A C 1
ATOM 628 O O . ALA A 1 78 ? -0.874 8.200 4.473 1.00 83.00 78 ALA A O 1
ATOM 629 N N . MET A 1 79 ? -1.542 9.088 2.521 1.00 81.69 79 MET A N 1
ATOM 630 C CA . MET A 1 79 ? -2.360 10.145 3.126 1.00 81.69 79 MET A CA 1
ATOM 631 C C . MET A 1 79 ? -3.809 9.759 3.417 1.00 81.69 79 MET A C 1
ATOM 633 O O . MET A 1 79 ? -4.403 10.325 4.339 1.00 81.69 79 MET A O 1
ATOM 637 N N . LEU A 1 80 ? -4.391 8.844 2.638 1.00 84.06 80 LEU A N 1
ATOM 638 C CA . LEU A 1 80 ? -5.817 8.516 2.706 1.00 84.06 80 LEU A CA 1
ATOM 639 C C . LEU A 1 80 ? -6.047 7.049 3.054 1.00 84.06 80 LEU A C 1
ATOM 641 O O . LEU A 1 80 ? -6.636 6.775 4.098 1.00 84.06 80 LEU A O 1
ATOM 645 N N . ILE A 1 81 ? -5.571 6.111 2.232 1.00 83.56 81 ILE A N 1
ATOM 646 C CA . ILE A 1 81 ? -5.910 4.682 2.373 1.00 83.56 81 ILE A CA 1
ATOM 647 C C . ILE A 1 81 ? -5.391 4.127 3.701 1.00 83.56 81 ILE A C 1
ATOM 649 O O . ILE A 1 81 ? -6.155 3.554 4.480 1.00 83.56 81 ILE A O 1
ATOM 653 N N . PHE A 1 82 ? -4.105 4.328 3.993 1.00 81.56 82 PHE A N 1
ATOM 654 C CA . PHE A 1 82 ? -3.476 3.763 5.181 1.00 81.56 82 PHE A CA 1
ATOM 655 C C . PHE A 1 82 ? -3.997 4.391 6.490 1.00 81.56 82 PHE A C 1
ATOM 657 O O . PHE A 1 82 ? -4.373 3.642 7.397 1.00 81.56 82 PHE A O 1
ATOM 664 N N . PRO A 1 83 ? -4.139 5.729 6.614 1.00 83.00 83 PRO A N 1
ATOM 665 C CA . PRO A 1 83 ? -4.790 6.329 7.779 1.00 83.00 83 PRO A CA 1
ATOM 666 C C . PRO A 1 83 ? -6.237 5.862 7.966 1.00 83.00 83 PRO A C 1
ATOM 668 O O . PRO A 1 83 ? -6.656 5.616 9.097 1.00 83.00 83 PRO A O 1
ATOM 671 N N . PHE A 1 84 ? -6.995 5.677 6.881 1.00 82.12 84 PHE A N 1
ATOM 672 C CA . PHE A 1 84 ? -8.367 5.178 6.963 1.00 82.12 84 PHE A CA 1
ATOM 673 C C . PHE A 1 84 ? -8.417 3.725 7.459 1.00 82.12 84 PHE A C 1
ATOM 675 O O . PHE A 1 84 ? -9.211 3.402 8.343 1.00 82.12 84 PHE A O 1
ATOM 682 N N . PHE A 1 85 ? -7.514 2.868 6.978 1.00 81.81 85 PHE A N 1
ATOM 683 C CA . PHE A 1 85 ? -7.361 1.494 7.458 1.00 81.81 85 PHE A CA 1
ATOM 684 C C . PHE A 1 85 ? -7.042 1.437 8.960 1.00 81.81 85 PHE A C 1
ATOM 686 O O . PHE A 1 85 ? -7.704 0.721 9.716 1.00 81.81 85 PHE A O 1
ATOM 693 N N . VAL A 1 86 ? -6.096 2.260 9.427 1.00 81.38 86 VAL A N 1
ATOM 694 C CA . VAL A 1 86 ? -5.787 2.383 10.861 1.00 81.38 86 VAL A CA 1
ATOM 695 C C . VAL A 1 86 ? -6.999 2.898 11.648 1.00 81.38 86 VAL A C 1
ATOM 697 O O . VAL A 1 86 ? -7.250 2.432 12.759 1.00 81.38 86 VAL A O 1
ATOM 700 N N . GLY A 1 87 ? -7.785 3.813 11.077 1.00 78.50 87 GLY A N 1
ATOM 701 C CA . GLY A 1 87 ? -9.037 4.304 11.657 1.00 78.50 87 GLY A CA 1
ATOM 702 C C . GLY A 1 87 ? -10.074 3.200 11.873 1.00 78.50 87 GLY A C 1
ATOM 703 O O . GLY A 1 87 ? -10.641 3.100 12.963 1.00 78.50 87 GLY A O 1
ATOM 704 N N . VAL A 1 88 ? -10.267 2.322 10.884 1.00 80.62 88 VAL A N 1
ATOM 705 C CA . VAL A 1 88 ? -11.160 1.152 10.984 1.00 80.62 88 VAL A CA 1
ATOM 706 C C . VAL A 1 88 ? -10.695 0.206 12.094 1.00 80.62 88 VAL A C 1
ATOM 708 O O . VAL A 1 88 ? -11.486 -0.145 12.973 1.00 80.62 88 VAL A O 1
ATOM 711 N N . ILE A 1 89 ? -9.407 -0.152 12.119 1.00 79.56 89 ILE A N 1
ATOM 712 C CA . ILE A 1 89 ? -8.845 -1.032 13.156 1.00 79.56 89 ILE A CA 1
ATOM 713 C C . ILE A 1 89 ? -8.980 -0.401 14.542 1.00 79.56 89 ILE A C 1
ATOM 715 O O . ILE A 1 89 ? -9.378 -1.071 15.493 1.00 79.56 89 ILE A O 1
ATOM 719 N N . SER A 1 90 ? -8.680 0.891 14.671 1.00 77.06 90 SER A N 1
ATOM 720 C CA . SER A 1 90 ? -8.763 1.601 15.945 1.00 77.06 90 SER A CA 1
ATOM 721 C C . SER A 1 90 ? -10.199 1.662 16.468 1.00 77.06 90 SER A C 1
ATOM 723 O O . SER A 1 90 ? -10.420 1.414 17.653 1.00 77.06 90 SER A O 1
ATOM 725 N N . ALA A 1 91 ? -11.185 1.912 15.600 1.00 74.19 91 ALA A N 1
ATOM 726 C CA . ALA A 1 91 ? -12.600 1.914 15.967 1.00 74.19 91 ALA A CA 1
ATOM 727 C C . ALA A 1 91 ? -13.069 0.535 16.471 1.00 74.19 91 ALA A C 1
ATOM 729 O O . ALA A 1 91 ? -13.792 0.443 17.469 1.00 74.19 91 ALA A O 1
ATOM 730 N N . ILE A 1 92 ? -12.608 -0.543 15.832 1.00 74.81 92 ILE A N 1
ATOM 731 C CA . ILE A 1 92 ? -12.882 -1.923 16.254 1.00 74.81 92 ILE A CA 1
ATOM 732 C C . ILE A 1 92 ? -12.191 -2.216 17.595 1.00 74.81 92 ILE A C 1
ATOM 734 O O . ILE A 1 92 ? -12.831 -2.638 18.553 1.00 74.81 92 ILE A O 1
ATOM 738 N N . HIS A 1 93 ? -10.902 -1.912 17.721 1.00 74.00 93 HIS A N 1
ATOM 739 C CA . HIS A 1 93 ? -10.132 -2.156 18.941 1.00 74.00 93 HIS A CA 1
ATOM 740 C C . HIS A 1 93 ? -10.695 -1.396 20.155 1.00 74.00 93 HIS A C 1
ATOM 742 O O . HIS A 1 93 ? -10.829 -1.958 21.242 1.00 74.00 93 HIS A O 1
ATOM 748 N N . HIS A 1 94 ? -11.079 -0.129 19.972 1.00 73.81 94 HIS A N 1
ATOM 749 C CA . HIS A 1 94 ? -11.618 0.711 21.042 1.00 73.81 94 HIS A CA 1
ATOM 750 C C . HIS A 1 94 ? -12.992 0.231 21.525 1.00 73.81 94 HIS A C 1
ATOM 752 O O . HIS A 1 94 ? -13.258 0.263 22.724 1.00 73.81 94 HIS A O 1
ATOM 758 N N . SER A 1 95 ? -13.841 -0.251 20.615 1.00 68.12 95 SER A N 1
ATOM 759 C CA . SER A 1 95 ? -15.163 -0.788 20.961 1.00 68.12 95 SER A CA 1
ATOM 760 C C . SER A 1 95 ? -15.093 -2.156 21.647 1.00 68.12 95 SER A C 1
ATOM 762 O O . SER A 1 95 ? -15.931 -2.451 22.498 1.00 68.12 95 SER A O 1
ATOM 764 N N . ILE A 1 96 ? -14.068 -2.961 21.352 1.00 68.56 96 ILE A N 1
ATOM 765 C CA . ILE A 1 96 ? -13.824 -4.247 22.020 1.00 68.56 96 ILE A CA 1
ATOM 766 C C . ILE A 1 96 ? -13.294 -4.049 23.447 1.00 68.56 96 ILE A C 1
ATOM 768 O O . ILE A 1 96 ? -13.822 -4.653 24.381 1.00 68.56 96 ILE A O 1
ATOM 772 N N . LEU A 1 97 ? -12.263 -3.215 23.624 1.00 66.69 97 LEU A N 1
ATOM 773 C CA . LEU A 1 97 ? -11.560 -3.070 24.906 1.00 66.69 97 LEU A CA 1
ATOM 774 C C . LEU A 1 97 ? -12.260 -2.152 25.902 1.00 66.69 97 LEU A C 1
ATOM 776 O O . LEU A 1 97 ? -12.318 -2.468 27.085 1.00 66.69 97 LEU A O 1
ATOM 780 N N . ASN A 1 98 ? -12.781 -1.013 25.447 1.00 63.62 98 ASN A N 1
ATOM 781 C CA . ASN A 1 98 ? -13.332 -0.010 26.360 1.00 63.62 98 ASN A CA 1
ATOM 782 C C . ASN A 1 98 ? -14.829 -0.194 26.605 1.00 63.62 98 ASN A C 1
ATOM 784 O O . ASN A 1 98 ? -15.437 0.626 27.287 1.00 63.62 98 ASN A O 1
ATOM 788 N N . THR A 1 99 ? -15.436 -1.247 26.041 1.00 60.06 99 THR A N 1
ATOM 789 C CA . THR A 1 99 ? -16.879 -1.551 26.142 1.00 60.06 99 THR A CA 1
ATOM 790 C C . THR A 1 99 ? -17.771 -0.374 25.709 1.00 60.06 99 THR A C 1
ATOM 792 O O . THR A 1 99 ? -18.978 -0.332 25.953 1.00 60.06 99 THR A O 1
ATOM 795 N N . THR A 1 100 ? -17.185 0.622 25.046 1.00 61.16 100 THR A N 1
ATOM 796 C CA . THR A 1 100 ? -17.854 1.832 24.600 1.00 61.16 100 THR A CA 1
ATOM 797 C C . THR A 1 100 ? -18.626 1.513 23.331 1.00 61.16 100 THR A C 1
ATOM 799 O O . THR A 1 100 ? -18.135 0.823 22.439 1.00 61.16 100 THR A O 1
ATOM 802 N N . LYS A 1 101 ? -19.870 2.008 23.247 1.00 62.38 101 LYS A N 1
ATOM 803 C CA . LYS A 1 101 ? -20.698 1.856 22.042 1.00 62.38 101 LYS A CA 1
ATOM 804 C C . LYS A 1 101 ? -19.900 2.331 20.832 1.00 62.38 101 LYS A C 1
ATOM 806 O O . LYS A 1 101 ? -19.480 3.488 20.821 1.00 62.38 101 LYS A O 1
ATOM 811 N N . ALA A 1 102 ? -19.742 1.469 19.832 1.00 63.47 102 ALA A N 1
ATOM 812 C CA . ALA A 1 102 ? -19.023 1.810 18.612 1.00 63.47 102 ALA A CA 1
ATOM 813 C C . ALA A 1 102 ? -19.6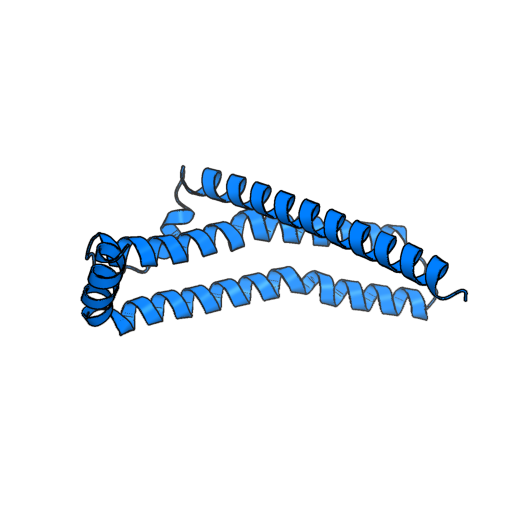45 3.060 17.953 1.00 63.47 102 ALA A C 1
ATOM 815 O O . ALA A 1 102 ? -20.860 3.104 17.717 1.00 63.47 102 ALA A O 1
ATOM 816 N N . ARG A 1 103 ? -18.834 4.102 17.715 1.00 69.12 103 ARG A N 1
ATOM 817 C CA . ARG A 1 103 ? -19.272 5.375 17.119 1.00 69.12 103 ARG A CA 1
ATOM 818 C C . ARG A 1 103 ? -18.614 5.564 15.760 1.00 69.12 103 ARG A C 1
ATOM 820 O O . ARG A 1 103 ? -17.403 5.448 15.628 1.00 69.12 103 ARG A O 1
ATOM 827 N N . TRP A 1 104 ? -19.396 6.008 14.782 1.00 65.94 104 TRP A N 1
ATOM 828 C CA . TRP A 1 104 ? -18.910 6.378 13.447 1.00 65.94 104 TRP A CA 1
ATOM 829 C C . TRP A 1 104 ? -17.798 7.435 13.467 1.00 65.94 104 TRP A C 1
ATOM 831 O O . TRP A 1 104 ? -16.905 7.421 12.628 1.00 65.94 104 TRP A O 1
ATOM 841 N N . LYS A 1 105 ? -17.804 8.319 14.473 1.00 69.94 105 LYS A N 1
ATOM 842 C CA . LYS A 1 105 ? -16.764 9.342 14.665 1.00 69.94 105 LYS A CA 1
ATOM 843 C C . LYS A 1 105 ? -15.373 8.752 14.937 1.00 69.94 105 LYS A C 1
ATOM 845 O O . LYS A 1 105 ? -14.385 9.450 14.726 1.00 69.94 105 LYS A O 1
ATOM 850 N N . ASP A 1 106 ? -15.283 7.499 15.388 1.00 68.06 106 ASP A N 1
ATOM 851 C CA . ASP A 1 106 ? -13.999 6.847 15.650 1.00 68.06 106 ASP A CA 1
ATOM 852 C C . ASP A 1 106 ? -13.290 6.389 14.360 1.00 68.06 106 ASP A C 1
ATOM 854 O O . ASP A 1 106 ? -12.064 6.331 14.357 1.00 68.06 106 ASP A O 1
ATOM 858 N N . LEU A 1 107 ? -14.006 6.196 13.240 1.00 66.25 107 LEU A N 1
ATOM 859 C CA . LEU A 1 107 ? -13.399 5.907 11.924 1.00 66.25 107 LEU A CA 1
ATOM 860 C C . LEU A 1 107 ? -12.471 7.035 11.458 1.00 66.25 107 LEU A C 1
ATOM 862 O O . LEU A 1 107 ? -11.378 6.796 10.956 1.00 66.25 107 LEU A O 1
ATOM 866 N N . PHE A 1 108 ? -12.880 8.284 11.690 1.00 74.12 108 PHE A N 1
ATOM 867 C CA . PHE A 1 108 ? -12.111 9.469 11.306 1.00 74.12 108 PHE A CA 1
ATOM 868 C C . PHE A 1 108 ? -11.108 9.909 12.375 1.00 74.12 108 PHE A C 1
ATOM 870 O O . PHE A 1 108 ? -10.423 10.920 12.223 1.00 74.12 108 PHE A O 1
ATOM 877 N N . ARG A 1 109 ? -10.984 9.162 13.478 1.00 70.06 109 ARG A N 1
ATOM 878 C CA . ARG A 1 109 ? -10.069 9.505 14.571 1.00 70.06 109 ARG A CA 1
ATOM 879 C C . ARG A 1 109 ? -8.607 9.453 14.132 1.00 70.06 109 ARG A C 1
ATOM 881 O O . ARG A 1 109 ? -7.808 10.229 14.652 1.00 70.06 109 ARG A O 1
ATOM 888 N N . ALA A 1 110 ? -8.284 8.616 13.145 1.00 64.94 110 ALA A N 1
ATOM 889 C CA . ALA A 1 110 ? -6.962 8.557 12.527 1.00 64.94 110 ALA A CA 1
ATOM 890 C C . ALA A 1 110 ? -6.589 9.835 11.747 1.00 64.94 110 ALA A C 1
ATOM 892 O O . ALA A 1 110 ? -5.408 10.129 11.606 1.00 64.94 110 ALA A O 1
ATOM 893 N N . PHE A 1 111 ? -7.569 10.650 11.336 1.00 69.31 111 PHE A N 1
ATOM 894 C CA . PHE A 1 111 ? -7.343 11.942 10.671 1.00 69.31 111 PHE A CA 1
ATOM 895 C C . PHE A 1 111 ? -7.171 13.112 11.653 1.00 69.31 111 PHE A C 1
ATOM 897 O O . PHE A 1 111 ? -6.981 14.254 11.237 1.00 69.31 111 PHE A O 1
ATOM 904 N N . LYS A 1 112 ? -7.216 12.872 12.972 1.00 74.62 112 LYS A N 1
ATOM 905 C CA . LYS A 1 112 ? -6.956 13.929 13.959 1.00 74.62 112 LYS A CA 1
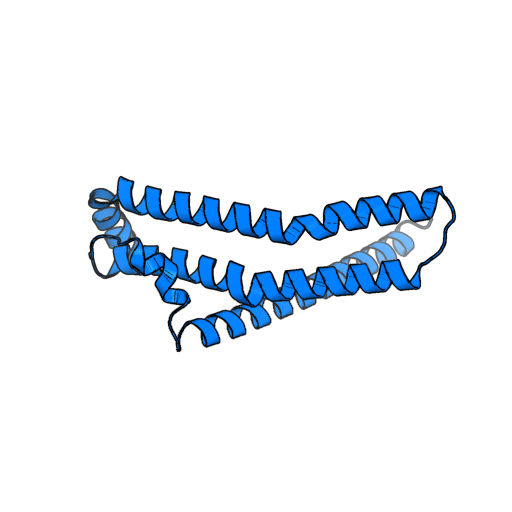ATOM 906 C C . LYS A 1 112 ? -5.475 14.316 13.988 1.00 74.62 112 LYS A C 1
ATOM 908 O O . LYS A 1 112 ? -4.580 13.467 13.912 1.00 74.62 112 LYS A O 1
ATOM 913 N N . LYS A 1 113 ? -5.230 15.619 14.176 1.00 54.12 113 LYS A N 1
ATOM 914 C CA . LYS A 1 113 ? -3.896 16.223 14.322 1.00 54.12 113 LYS A CA 1
ATOM 915 C C . LYS A 1 113 ? -3.100 15.471 15.406 1.00 54.12 113 LYS A C 1
ATOM 917 O O . LYS A 1 113 ? -3.594 15.284 16.513 1.00 54.12 113 LYS A O 1
ATOM 922 N N . GLY A 1 114 ? -1.906 14.984 15.059 1.00 65.38 114 GLY A N 1
ATOM 923 C CA . GLY A 1 114 ? -1.026 14.189 15.934 1.00 65.38 114 GLY A CA 1
ATOM 924 C C . GLY A 1 114 ? -1.073 12.665 15.724 1.00 65.38 114 GLY A C 1
ATOM 925 O O . GLY A 1 114 ? -0.037 12.015 15.846 1.00 65.38 114 GLY A O 1
ATOM 926 N N . VAL A 1 115 ? -2.224 12.089 15.350 1.00 71.69 115 VAL A N 1
ATOM 927 C CA . VAL A 1 115 ? -2.330 10.661 14.969 1.00 71.69 115 VAL A CA 1
ATOM 928 C C . VAL A 1 115 ? -2.065 10.493 13.476 1.00 71.69 115 VAL A C 1
ATOM 930 O O . VAL A 1 115 ? -1.303 9.607 13.098 1.00 71.69 115 VAL A O 1
ATOM 933 N N . TRP A 1 116 ? -2.590 11.410 12.656 1.00 74.06 116 TRP A N 1
ATOM 934 C CA . TRP A 1 116 ? -2.436 11.380 11.199 1.00 74.06 116 TRP A CA 1
ATOM 935 C C . TRP A 1 116 ? -0.965 11.341 10.757 1.00 74.06 116 TRP A C 1
ATOM 937 O O . TRP A 1 116 ? -0.580 10.496 9.956 1.00 74.06 116 TRP A O 1
ATOM 947 N N . GLY A 1 117 ? -0.104 12.175 11.352 1.00 72.88 117 GLY A N 1
ATOM 948 C CA . GLY A 1 117 ? 1.329 12.180 11.027 1.00 72.88 117 GLY A CA 1
ATOM 949 C C . GLY A 1 117 ? 2.018 10.844 11.331 1.00 72.88 117 GLY A C 1
ATOM 950 O O . GLY A 1 117 ? 2.790 10.348 10.517 1.00 72.88 117 GLY A O 1
ATOM 951 N N . LYS A 1 118 ? 1.676 10.203 12.458 1.00 78.38 118 LYS A N 1
ATOM 952 C CA . LYS A 1 118 ? 2.202 8.872 12.802 1.00 78.38 118 LYS A CA 1
ATOM 953 C C . LYS A 1 118 ? 1.709 7.807 11.826 1.00 78.38 118 LYS A C 1
ATOM 955 O O . LYS A 1 118 ? 2.490 6.957 11.412 1.00 78.38 118 LYS A O 1
ATOM 960 N N . THR A 1 119 ? 0.435 7.862 11.432 1.00 79.19 119 THR A N 1
ATOM 961 C CA . THR A 1 119 ? -0.117 6.924 10.447 1.00 79.19 119 THR A CA 1
ATOM 962 C C . THR A 1 119 ? 0.484 7.116 9.061 1.00 79.19 119 THR A C 1
ATOM 964 O O . THR A 1 119 ? 0.756 6.124 8.403 1.00 79.19 119 THR A O 1
ATOM 967 N N . VAL A 1 120 ? 0.768 8.351 8.641 1.00 78.81 120 VAL A N 1
ATOM 968 C CA . VAL A 1 120 ? 1.430 8.629 7.356 1.00 78.81 120 VAL A CA 1
ATOM 969 C C . VAL A 1 120 ? 2.856 8.079 7.355 1.00 78.81 120 VAL A C 1
ATOM 971 O O . VAL A 1 120 ? 3.235 7.391 6.414 1.00 78.81 120 VAL A O 1
ATOM 974 N N . ILE A 1 121 ? 3.631 8.303 8.424 1.00 83.00 121 ILE A N 1
ATOM 975 C CA . ILE A 1 121 ? 4.995 7.758 8.549 1.00 83.00 121 ILE A CA 1
ATOM 976 C C . ILE A 1 121 ? 4.975 6.225 8.502 1.00 83.00 121 ILE A C 1
ATOM 978 O O . ILE A 1 121 ? 5.769 5.621 7.786 1.00 83.00 121 ILE A O 1
ATOM 982 N N . LEU A 1 122 ? 4.038 5.588 9.212 1.00 82.88 122 LEU A N 1
ATOM 983 C CA . LEU A 1 122 ? 3.843 4.137 9.143 1.00 82.88 122 LEU A CA 1
ATOM 984 C C . LEU A 1 122 ? 3.419 3.674 7.739 1.00 82.88 122 LEU A C 1
ATOM 986 O O . LEU A 1 122 ? 3.871 2.627 7.284 1.00 82.88 122 LEU A O 1
ATOM 990 N N . GLY A 1 123 ? 2.601 4.456 7.034 1.00 80.69 123 GLY A N 1
ATOM 991 C CA . GLY A 1 123 ? 2.219 4.208 5.642 1.00 80.69 123 GLY A CA 1
ATOM 992 C C . GLY A 1 123 ? 3.416 4.252 4.687 1.00 80.69 123 GLY A C 1
ATOM 993 O O . GLY A 1 123 ? 3.569 3.386 3.833 1.00 80.69 123 GLY A O 1
ATOM 994 N N . ILE A 1 124 ? 4.321 5.214 4.871 1.00 84.69 124 ILE A N 1
ATOM 995 C CA . ILE A 1 124 ? 5.566 5.309 4.095 1.00 84.69 124 ILE A CA 1
ATOM 996 C C . ILE A 1 124 ? 6.501 4.141 4.430 1.00 84.69 124 ILE A C 1
ATOM 998 O O . ILE A 1 124 ? 7.085 3.540 3.532 1.00 84.69 124 ILE A O 1
ATOM 1002 N N . LEU A 1 125 ? 6.620 3.779 5.708 1.00 86.25 125 LEU A N 1
ATOM 1003 C CA . LEU A 1 125 ? 7.469 2.669 6.144 1.00 86.25 125 LEU A CA 1
ATOM 1004 C C . LEU A 1 125 ? 6.956 1.319 5.624 1.00 86.25 125 LEU A C 1
ATOM 1006 O O . LEU A 1 125 ? 7.745 0.483 5.191 1.00 86.25 125 LEU A O 1
ATOM 1010 N N . THR A 1 126 ? 5.637 1.120 5.612 1.00 84.06 126 THR A N 1
ATOM 1011 C CA . THR A 1 126 ? 5.016 -0.071 5.014 1.00 84.06 126 THR A CA 1
ATOM 1012 C C . THR A 1 126 ? 5.186 -0.103 3.499 1.00 84.06 126 THR A C 1
ATOM 1014 O O . THR A 1 126 ? 5.520 -1.158 2.969 1.00 84.06 126 THR A O 1
ATOM 1017 N N . LEU A 1 127 ? 5.062 1.032 2.802 1.00 84.12 127 LEU A N 1
ATOM 1018 C CA . LEU A 1 127 ? 5.406 1.123 1.378 1.00 84.12 127 LEU A CA 1
ATOM 1019 C C . LEU A 1 127 ? 6.863 0.738 1.116 1.00 84.12 127 LEU A C 1
ATOM 1021 O O . LEU A 1 127 ? 7.131 -0.058 0.222 1.00 84.12 127 LEU A O 1
ATOM 1025 N N . LEU A 1 128 ? 7.799 1.254 1.912 1.00 86.12 128 LEU A N 1
ATOM 1026 C CA . LEU A 1 128 ? 9.217 0.921 1.786 1.00 86.12 128 LEU A CA 1
ATOM 1027 C C . LEU A 1 128 ? 9.440 -0.583 1.984 1.00 86.12 128 LEU A C 1
ATOM 1029 O O . LEU A 1 128 ? 10.146 -1.211 1.199 1.00 86.12 128 LEU A O 1
ATOM 1033 N N . PHE A 1 129 ? 8.777 -1.186 2.971 1.00 87.75 129 PHE A N 1
ATOM 1034 C CA . PHE A 1 129 ? 8.831 -2.628 3.195 1.00 87.75 129 PHE A CA 1
ATOM 1035 C C . PHE A 1 129 ? 8.275 -3.436 2.008 1.00 87.75 129 PHE A C 1
ATOM 1037 O O . PHE A 1 129 ? 8.873 -4.435 1.606 1.00 87.75 129 PHE A O 1
ATOM 1044 N N . ILE A 1 130 ? 7.171 -2.990 1.400 1.00 86.00 130 ILE A N 1
ATOM 1045 C CA . ILE A 1 130 ? 6.607 -3.601 0.183 1.00 86.00 130 ILE A CA 1
ATOM 1046 C C . ILE A 1 130 ? 7.606 -3.513 -0.979 1.00 86.00 130 ILE A C 1
ATOM 1048 O O . ILE A 1 130 ? 7.823 -4.495 -1.683 1.00 86.00 130 ILE A O 1
ATOM 1052 N N . VAL A 1 131 ? 8.265 -2.368 -1.162 1.00 85.25 131 VAL A N 1
ATOM 1053 C CA . VAL A 1 131 ? 9.282 -2.197 -2.210 1.00 85.25 131 VAL A CA 1
ATOM 1054 C C . VAL A 1 131 ? 10.470 -3.133 -1.982 1.00 85.25 131 VAL A C 1
ATOM 1056 O O . VAL A 1 131 ? 10.889 -3.828 -2.903 1.00 85.25 131 VAL A O 1
ATOM 1059 N N . VAL A 1 132 ? 10.987 -3.212 -0.753 1.00 87.06 132 VAL A N 1
ATOM 1060 C CA . VAL A 1 132 ? 12.110 -4.101 -0.411 1.00 87.06 132 VAL A CA 1
ATOM 1061 C C . VAL A 1 132 ? 11.747 -5.566 -0.650 1.00 87.06 132 VAL A C 1
ATOM 1063 O O . VAL A 1 132 ? 12.521 -6.302 -1.258 1.00 87.06 132 VAL A O 1
ATOM 1066 N N . THR A 1 133 ? 10.560 -5.993 -0.221 1.00 86.38 133 THR A N 1
ATOM 1067 C CA . THR A 1 133 ? 10.095 -7.370 -0.446 1.00 86.38 133 THR A CA 1
ATOM 1068 C C . THR A 1 133 ? 9.897 -7.680 -1.929 1.00 86.38 133 THR A C 1
ATOM 1070 O O . THR A 1 133 ? 10.281 -8.764 -2.365 1.00 86.38 133 THR A O 1
ATOM 1073 N N . ALA A 1 134 ? 9.400 -6.732 -2.727 1.00 84.56 134 ALA A N 1
ATOM 1074 C CA . ALA A 1 134 ? 9.300 -6.883 -4.178 1.00 84.56 134 ALA A CA 1
ATOM 1075 C C . ALA A 1 134 ? 10.678 -7.026 -4.851 1.00 84.56 134 ALA A C 1
ATOM 1077 O O . ALA A 1 134 ? 10.838 -7.866 -5.735 1.00 84.56 134 ALA A O 1
ATOM 1078 N N . ILE A 1 135 ? 11.686 -6.265 -4.407 1.00 85.31 135 ILE A N 1
ATOM 1079 C CA .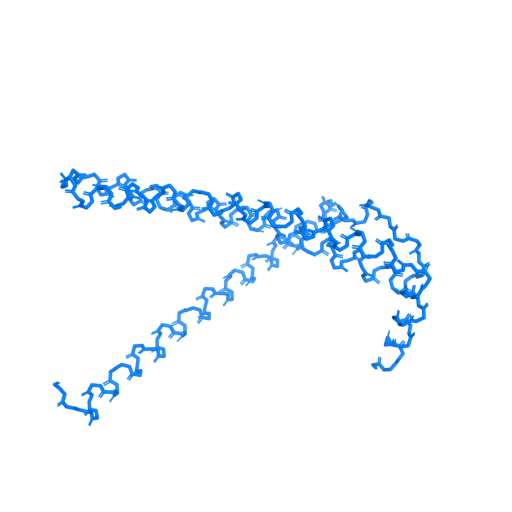 ILE A 1 135 ? 13.068 -6.387 -4.901 1.00 85.31 135 ILE A CA 1
ATOM 1080 C C . ILE A 1 135 ? 13.641 -7.765 -4.564 1.00 85.31 135 ILE A C 1
ATOM 1082 O O . ILE A 1 135 ? 14.191 -8.430 -5.439 1.00 85.31 135 ILE A O 1
ATOM 1086 N N . ILE A 1 136 ? 13.484 -8.222 -3.317 1.00 88.75 136 ILE A N 1
ATOM 1087 C CA . ILE A 1 136 ? 13.942 -9.555 -2.897 1.00 88.75 136 ILE A CA 1
ATOM 1088 C C . ILE A 1 136 ? 13.260 -10.636 -3.740 1.00 88.75 136 ILE A C 1
ATOM 1090 O O . ILE A 1 136 ? 13.932 -11.529 -4.245 1.00 88.75 136 ILE A O 1
ATOM 1094 N N . TYR A 1 137 ? 11.946 -10.536 -3.942 1.00 90.00 137 TYR A N 1
ATOM 1095 C CA . TYR A 1 137 ? 11.193 -11.470 -4.776 1.00 90.00 137 TYR A CA 1
ATOM 1096 C C . TYR A 1 137 ? 11.709 -11.503 -6.223 1.00 90.00 137 TYR A C 1
ATOM 1098 O O . TYR A 1 137 ? 11.925 -12.582 -6.775 1.00 90.00 137 TYR A O 1
ATOM 1106 N N . ALA A 1 138 ? 11.970 -10.339 -6.823 1.00 86.06 138 ALA A N 1
ATOM 1107 C CA . ALA A 1 138 ? 12.537 -10.247 -8.165 1.00 86.06 138 ALA A CA 1
ATOM 1108 C C . ALA A 1 138 ? 13.937 -10.881 -8.247 1.00 86.06 138 ALA A C 1
ATOM 1110 O O . ALA A 1 138 ? 14.213 -11.622 -9.189 1.00 86.06 138 ALA A O 1
ATOM 1111 N N . LEU A 1 139 ? 14.794 -10.651 -7.247 1.00 85.00 139 LEU A N 1
ATOM 1112 C CA . LEU A 1 139 ? 16.128 -11.256 -7.165 1.00 85.00 139 LEU A CA 1
ATOM 1113 C C . LEU A 1 139 ? 16.064 -12.777 -7.005 1.00 85.00 139 LEU A C 1
ATOM 1115 O O . LEU A 1 139 ? 16.812 -13.488 -7.671 1.00 85.00 139 LEU A O 1
ATOM 1119 N N . VAL A 1 140 ? 15.155 -13.285 -6.168 1.00 90.31 140 VAL A N 1
ATOM 1120 C CA . VAL A 1 140 ? 14.936 -14.729 -6.003 1.00 90.31 140 VAL A CA 1
ATOM 1121 C C . VAL A 1 140 ? 14.456 -15.349 -7.311 1.00 90.31 140 VAL A C 1
ATOM 1123 O O . VAL A 1 140 ? 15.002 -16.364 -7.727 1.00 90.31 140 VAL A O 1
ATOM 1126 N N . ASN A 1 141 ? 13.497 -14.730 -8.002 1.00 89.38 141 ASN A N 1
ATOM 1127 C CA . ASN A 1 141 ? 13.032 -15.219 -9.300 1.00 89.38 141 ASN A CA 1
ATOM 1128 C C . ASN A 1 141 ? 14.132 -15.191 -10.365 1.00 89.38 141 ASN A C 1
ATOM 1130 O O . ASN A 1 141 ? 14.267 -16.152 -11.120 1.00 89.38 141 ASN A O 1
ATOM 1134 N N . ALA A 1 142 ? 14.934 -14.126 -10.422 1.00 84.00 142 ALA A N 1
ATOM 1135 C CA . ALA A 1 142 ? 16.060 -14.036 -11.346 1.00 84.00 142 ALA A CA 1
ATOM 1136 C C . ALA A 1 142 ? 17.117 -15.112 -11.045 1.00 84.00 142 ALA A C 1
ATOM 1138 O O . ALA A 1 142 ? 17.558 -15.809 -11.955 1.00 84.00 142 ALA A O 1
ATOM 1139 N N . GLY A 1 143 ? 17.460 -15.308 -9.768 1.00 84.88 143 GLY A N 1
ATOM 1140 C CA . GLY A 1 143 ? 18.383 -16.352 -9.325 1.00 84.88 143 GLY A CA 1
ATOM 1141 C C . GLY A 1 143 ? 17.865 -17.763 -9.610 1.00 84.88 143 GLY A C 1
ATOM 1142 O O . GLY A 1 143 ? 18.605 -18.593 -10.127 1.00 84.88 143 GLY A O 1
ATOM 1143 N N . MET A 1 144 ? 16.581 -18.026 -9.357 1.00 85.69 144 MET A N 1
ATOM 1144 C CA . MET A 1 144 ? 15.932 -19.295 -9.700 1.00 85.69 144 MET A CA 1
ATOM 1145 C C . MET A 1 144 ? 15.925 -19.536 -11.209 1.00 85.69 144 MET A C 1
ATOM 1147 O O . MET A 1 144 ? 16.242 -20.636 -11.644 1.00 85.69 144 MET A O 1
ATOM 1151 N N . THR A 1 145 ? 15.615 -18.516 -12.012 1.00 85.69 145 THR A N 1
ATOM 1152 C CA . THR A 1 145 ? 15.634 -18.616 -13.480 1.00 85.69 145 THR A CA 1
ATOM 1153 C C . THR A 1 145 ? 17.041 -18.930 -13.987 1.00 85.69 145 THR A C 1
ATOM 1155 O O . THR A 1 145 ? 17.204 -19.817 -14.819 1.00 85.69 145 THR A O 1
ATOM 1158 N N . PHE A 1 146 ? 18.062 -18.273 -13.433 1.00 83.94 146 PHE A N 1
ATOM 1159 C CA . PHE A 1 146 ? 19.465 -18.530 -13.757 1.00 83.94 146 PHE A CA 1
ATOM 1160 C C . PHE A 1 146 ? 19.904 -19.957 -13.383 1.00 83.94 146 PHE A C 1
ATOM 1162 O O . PHE A 1 146 ? 20.533 -20.645 -14.184 1.00 83.94 146 PHE A O 1
ATOM 1169 N N . LEU A 1 147 ? 19.530 -20.438 -12.193 1.00 81.44 147 LEU A N 1
ATOM 1170 C CA . LEU A 1 147 ? 19.823 -21.808 -11.756 1.00 81.44 147 LEU A CA 1
ATOM 1171 C C . LEU A 1 147 ? 19.100 -22.853 -12.612 1.00 81.44 147 LEU A C 1
ATOM 1173 O O . LEU A 1 147 ? 19.697 -23.861 -12.976 1.00 81.44 147 LEU A O 1
ATOM 1177 N N . ILE A 1 148 ? 17.836 -22.612 -12.967 1.00 82.62 148 ILE A N 1
ATOM 1178 C CA . ILE A 1 148 ? 17.068 -23.494 -13.856 1.00 82.62 148 ILE A CA 1
ATOM 1179 C C . ILE A 1 148 ? 17.725 -23.556 -15.239 1.00 82.62 148 ILE A C 1
ATOM 1181 O O . ILE A 1 148 ? 17.879 -24.652 -15.770 1.00 82.62 148 ILE A O 1
ATOM 1185 N N . GLN A 1 149 ? 18.166 -22.423 -15.793 1.00 82.19 149 GLN A N 1
ATOM 1186 C CA . GLN A 1 149 ? 18.888 -22.383 -17.070 1.00 82.19 149 GLN A CA 1
ATOM 1187 C C . GLN A 1 149 ? 20.203 -23.173 -17.021 1.00 82.19 149 GLN A C 1
ATOM 1189 O O . GLN A 1 149 ? 20.489 -23.921 -17.949 1.00 82.19 149 GLN A O 1
ATOM 1194 N N . GLN A 1 150 ? 20.969 -23.083 -15.927 1.00 78.81 150 GLN A N 1
ATOM 1195 C CA . GLN A 1 150 ? 22.194 -23.875 -15.770 1.00 78.81 150 GLN A CA 1
ATOM 1196 C C . GLN A 1 150 ? 21.952 -25.376 -15.560 1.00 78.81 150 GLN A C 1
ATOM 1198 O O . GLN A 1 150 ? 22.757 -26.186 -16.008 1.00 78.81 150 GLN A O 1
ATOM 1203 N N . ILE A 1 151 ? 20.888 -25.763 -14.852 1.00 77.44 151 ILE A N 1
ATOM 1204 C CA . ILE A 1 151 ? 20.618 -27.173 -14.525 1.00 77.44 151 ILE A CA 1
ATOM 1205 C C . ILE A 1 151 ? 19.960 -27.904 -15.699 1.00 77.44 151 ILE A C 1
ATOM 1207 O O . ILE A 1 151 ? 20.260 -29.072 -15.936 1.00 77.44 151 ILE A O 1
ATOM 1211 N N . PHE A 1 152 ? 19.060 -27.239 -16.425 1.00 76.50 152 PHE A N 1
ATOM 1212 C CA . PHE A 1 152 ? 18.265 -27.869 -17.480 1.00 76.50 152 PHE A CA 1
ATOM 1213 C C . PHE A 1 152 ? 18.815 -27.678 -18.898 1.00 76.50 152 PHE A C 1
ATOM 1215 O O . PHE A 1 152 ? 18.153 -28.152 -19.815 1.00 76.50 152 PHE A O 1
ATOM 1222 N N . ASN A 1 153 ? 19.994 -27.054 -19.070 1.00 56.62 153 ASN A N 1
ATOM 1223 C CA . ASN A 1 153 ? 20.696 -26.861 -20.352 1.00 56.62 153 ASN A CA 1
ATOM 1224 C C . ASN A 1 153 ? 19.735 -26.727 -21.549 1.00 56.62 153 ASN A C 1
ATOM 1226 O O . ASN A 1 153 ? 19.594 -27.647 -22.359 1.00 56.62 153 ASN A O 1
ATOM 1230 N N . TRP A 1 154 ? 19.073 -25.575 -21.634 1.00 52.53 154 TRP A N 1
ATOM 1231 C CA . TRP A 1 154 ? 18.608 -25.050 -22.916 1.00 52.53 154 TRP A CA 1
ATOM 1232 C C . TRP A 1 154 ? 19.655 -24.085 -23.458 1.00 52.53 154 TRP A C 1
ATOM 1234 O O . TRP A 1 154 ? 20.129 -23.245 -22.658 1.00 52.53 154 TRP A O 1
#

Radius of gyration: 22.07 Å; chains: 1; bounding box: 47×44×62 Å

pLDDT: mean 78.23, std 9.0, range [51.12, 90.31]

Organism: Staphylococcus pseudintermedius (NCBI:txid283734)

Secondary structure (DSSP, 8-state):
-HHHHHHHHHHHHHHHHHHHHHHHHHHHHHHHHHHHHHHHHHHHHHHHHHHHHH----HHHHHHHHHHHHHHHHHHIIIIIHHHHHHHHHHHHHHHHS-PPP-GGGGGGGGSTTHHHHHHHHHHHHHHHHHHHHHHHHHHHHHHHHHHHHHHT-